Protein AF-A0A962BVT8-F1 (afdb_monomer_lite)

Secondary structure (DSSP, 8-state):
-----TT----TTGGG-SS-HHHHHHHHHHHHHHHTT-SS---S---TT----EEEEEEEEEEEEEETTEEEEEEEEEEEEEPPPP---S-TT----------EEEEEEEEEEETT--HHHHHHHHHHHHHHHHHHHHHHHHHHHHHT-

Sequence (149 aa):
ALDDEGMRLRAYHYQLWVDPPTRMLQRRLIATLRRANVAPLVVDNLPQAREPAQISGRIIALERVPSGGSWTIQVALGLRYQPPQSNRLDAPGDESDGVDGDGMVRVYRETRAVPDGSVETSARMIGDAVDAIFVQFMADLEAMQAVSQ

Structure (mmCIF, N/CA/C/O backbone):
data_AF-A0A962BVT8-F1
#
_entry.id   AF-A0A962BVT8-F1
#
loop_
_atom_site.group_PDB
_atom_site.id
_atom_site.type_symbol
_atom_site.label_atom_id
_atom_site.label_alt_id
_atom_site.label_comp_id
_atom_site.label_asym_id
_atom_site.label_entity_id
_atom_site.label_seq_id
_atom_site.pdbx_PDB_ins_code
_atom_site.Cartn_x
_atom_site.Cartn_y
_atom_site.Cartn_z
_atom_site.occupancy
_atom_site.B_iso_or_equiv
_atom_site.auth_seq_id
_atom_site.auth_comp_id
_atom_site.auth_asym_id
_atom_site.auth_atom_id
_atom_site.pdbx_PDB_model_num
ATOM 1 N N . ALA A 1 1 ? 26.054 10.544 -19.243 1.00 38.22 1 ALA A N 1
ATOM 2 C CA . ALA A 1 1 ? 26.125 10.835 -17.798 1.00 38.22 1 ALA A CA 1
ATOM 3 C C . ALA A 1 1 ? 24.697 10.935 -17.271 1.00 38.22 1 ALA A C 1
ATOM 5 O O . ALA A 1 1 ? 23.811 11.188 -18.078 1.00 38.22 1 ALA A O 1
ATOM 6 N N . LEU A 1 2 ? 24.499 10.596 -15.996 1.00 43.97 2 LEU A N 1
ATOM 7 C CA . LEU A 1 2 ? 23.218 10.465 -15.288 1.00 43.97 2 LEU A CA 1
ATOM 8 C C . LEU A 1 2 ? 22.361 11.739 -15.414 1.00 43.97 2 LEU A C 1
ATOM 10 O O . LEU A 1 2 ? 22.913 12.828 -15.507 1.00 43.97 2 LEU A O 1
ATOM 14 N N . ASP A 1 3 ? 21.037 11.591 -15.475 1.00 41.41 3 ASP A N 1
ATOM 15 C CA . ASP A 1 3 ? 20.107 12.725 -15.540 1.00 41.41 3 ASP A CA 1
ATOM 16 C C . ASP A 1 3 ? 20.000 13.358 -14.139 1.00 41.41 3 ASP A C 1
ATOM 18 O O . ASP A 1 3 ? 19.516 12.718 -13.204 1.00 41.41 3 ASP A O 1
ATOM 22 N N . ASP A 1 4 ? 20.516 14.581 -13.994 1.00 43.34 4 ASP A N 1
ATOM 23 C CA . ASP A 1 4 ? 20.682 15.308 -12.723 1.00 43.34 4 ASP A CA 1
ATOM 24 C C . ASP A 1 4 ? 19.379 15.952 -12.202 1.00 43.34 4 ASP A C 1
ATOM 26 O O . ASP A 1 4 ? 19.341 16.501 -11.101 1.00 43.34 4 ASP A O 1
ATOM 30 N N . GLU A 1 5 ? 18.270 15.865 -12.938 1.00 46.16 5 GLU A N 1
ATOM 31 C CA . GLU A 1 5 ? 16.985 16.438 -12.527 1.00 46.16 5 GLU A CA 1
ATOM 32 C C . GLU A 1 5 ? 15.985 15.352 -12.112 1.00 46.16 5 GLU A C 1
ATOM 34 O O . GLU A 1 5 ? 14.990 15.086 -12.788 1.00 46.16 5 GLU A O 1
ATOM 39 N N . GLY A 1 6 ? 16.165 14.804 -10.906 1.00 45.03 6 GLY A N 1
ATOM 40 C CA . GLY A 1 6 ? 15.144 14.043 -10.160 1.00 45.03 6 GLY A CA 1
ATOM 41 C C . GLY A 1 6 ? 13.876 14.847 -9.795 1.00 45.03 6 GLY A C 1
ATOM 42 O O . GLY A 1 6 ? 13.219 14.556 -8.801 1.00 45.03 6 GLY A O 1
ATOM 43 N N . MET A 1 7 ? 13.541 15.879 -10.574 1.00 42.47 7 MET A N 1
ATOM 44 C CA . MET A 1 7 ? 12.522 16.904 -10.320 1.00 42.47 7 MET A CA 1
ATOM 45 C C . MET A 1 7 ? 11.299 16.807 -11.247 1.00 42.47 7 MET A C 1
ATOM 47 O O . MET A 1 7 ? 10.391 17.630 -11.147 1.00 42.47 7 MET A O 1
ATOM 51 N N . ARG A 1 8 ? 11.220 15.824 -12.157 1.00 41.41 8 ARG A N 1
ATOM 52 C CA . ARG A 1 8 ? 10.040 15.652 -13.027 1.00 41.41 8 ARG A CA 1
ATOM 53 C C . ARG A 1 8 ? 9.330 14.333 -12.764 1.00 41.41 8 ARG A C 1
ATOM 55 O O . ARG A 1 8 ? 9.630 13.321 -13.391 1.00 41.41 8 ARG A O 1
ATOM 62 N N . LEU A 1 9 ? 8.296 14.388 -11.921 1.00 46.47 9 LEU A N 1
ATOM 63 C CA . LEU A 1 9 ? 7.249 13.368 -11.874 1.00 46.47 9 LEU A CA 1
ATOM 64 C C . LEU A 1 9 ? 6.478 13.424 -13.205 1.00 46.47 9 LEU A C 1
ATOM 66 O O . LEU A 1 9 ? 5.526 14.185 -13.376 1.00 46.47 9 LEU A O 1
ATOM 70 N N . ARG A 1 10 ? 6.936 12.677 -14.210 1.00 49.62 10 ARG A N 1
ATOM 71 C CA . ARG A 1 10 ? 6.256 12.579 -15.503 1.00 49.62 10 ARG A CA 1
ATOM 72 C C . ARG A 1 10 ? 4.929 11.845 -15.284 1.00 49.62 10 ARG A C 1
ATOM 74 O O . ARG A 1 10 ? 4.907 10.621 -15.243 1.00 49.62 10 ARG A O 1
ATOM 81 N N . ALA A 1 11 ? 3.819 12.588 -15.219 1.00 47.16 11 ALA A N 1
ATOM 82 C CA . ALA A 1 11 ? 2.436 12.099 -15.051 1.00 47.16 11 ALA A CA 1
ATOM 83 C C . ALA A 1 11 ? 1.941 11.099 -16.129 1.00 47.16 11 ALA A C 1
ATOM 85 O O . ALA A 1 11 ? 0.771 10.724 -16.152 1.00 47.16 11 ALA A O 1
ATOM 86 N N . TYR A 1 12 ? 2.831 10.641 -17.008 1.00 44.50 12 TYR A N 1
ATOM 87 C CA . TYR A 1 12 ? 2.586 9.814 -18.184 1.00 44.50 12 TYR A CA 1
ATOM 88 C C . TYR A 1 12 ? 1.989 8.422 -17.894 1.00 44.50 12 TYR A C 1
ATOM 90 O O . TYR A 1 12 ? 1.601 7.745 -18.836 1.00 44.50 12 TYR A O 1
ATOM 98 N N . HIS A 1 13 ? 1.885 7.975 -16.636 1.00 50.84 13 HIS A N 1
ATOM 99 C CA . HIS A 1 13 ? 1.616 6.559 -16.329 1.00 50.84 13 HIS A CA 1
ATOM 100 C C . HIS A 1 13 ? 0.307 6.293 -15.573 1.00 50.84 13 HIS A C 1
ATOM 102 O O . HIS A 1 13 ? -0.073 5.135 -15.411 1.00 50.84 13 HIS A O 1
ATOM 108 N N . TYR A 1 14 ? -0.429 7.327 -15.149 1.00 53.19 14 TYR A N 1
ATOM 109 C CA . TYR A 1 14 ? -1.716 7.123 -14.467 1.00 53.19 14 TYR A CA 1
ATOM 110 C C . TYR A 1 14 ? -2.881 6.826 -15.420 1.00 53.19 14 TYR A C 1
ATOM 112 O O . TYR A 1 14 ? -3.898 6.298 -14.984 1.00 53.19 14 TYR A O 1
ATOM 120 N N . GLN A 1 15 ? -2.723 7.106 -16.717 1.00 52.91 15 GLN A N 1
ATOM 121 C CA . GLN A 1 15 ? -3.761 6.900 -17.737 1.00 52.91 15 GLN A CA 1
ATOM 122 C C . GLN A 1 15 ? -3.956 5.433 -18.149 1.00 52.91 15 GLN A C 1
ATOM 124 O O . GLN A 1 15 ? -4.887 5.131 -18.886 1.00 52.91 15 GLN A O 1
ATOM 129 N N . LEU A 1 16 ? -3.087 4.524 -17.694 1.00 65.31 16 LEU A N 1
ATOM 130 C CA . LEU A 1 16 ? -3.133 3.105 -18.062 1.00 65.31 16 LEU A CA 1
ATOM 131 C C . LEU A 1 16 ? -3.717 2.209 -16.962 1.00 65.31 16 LEU A C 1
ATOM 133 O O . LEU A 1 16 ? -3.816 0.998 -17.149 1.00 65.31 16 LEU A O 1
ATOM 137 N N . TRP A 1 17 ? -4.100 2.778 -15.816 1.00 72.44 17 TRP A N 1
ATOM 138 C CA . TRP A 1 17 ? -4.750 2.018 -14.753 1.00 72.44 17 TRP A CA 1
ATOM 139 C C . TRP A 1 17 ? -6.256 1.952 -14.993 1.00 72.44 17 TRP A C 1
ATOM 141 O O . TRP A 1 17 ? -6.889 2.957 -15.302 1.00 72.44 17 TRP A O 1
ATOM 151 N N . VAL A 1 18 ? -6.828 0.761 -14.808 1.00 75.06 18 VAL A N 1
ATOM 152 C CA . VAL A 1 18 ? -8.273 0.513 -14.967 1.00 75.06 18 VAL A CA 1
ATOM 153 C C . VAL A 1 18 ? -9.101 1.319 -13.953 1.00 75.06 18 VAL A C 1
ATOM 155 O O . VAL A 1 18 ? -10.211 1.737 -14.258 1.00 75.06 18 VAL A O 1
ATOM 158 N N . ASP A 1 19 ? -8.528 1.581 -12.774 1.00 77.94 19 ASP A N 1
ATOM 159 C CA . ASP A 1 19 ? -9.067 2.431 -11.709 1.00 77.94 19 ASP A CA 1
ATOM 160 C C . ASP A 1 19 ? -7.985 3.426 -11.246 1.00 77.94 19 ASP A C 1
ATOM 162 O O . ASP A 1 19 ? -6.795 3.102 -11.317 1.00 77.94 19 ASP A O 1
ATOM 166 N N . PRO A 1 20 ? -8.345 4.597 -10.679 1.00 86.38 20 PRO A N 1
ATOM 167 C CA . PRO A 1 20 ? -7.376 5.464 -10.015 1.00 86.38 20 PRO A CA 1
ATOM 168 C C . PRO A 1 20 ? -6.557 4.669 -8.980 1.00 86.38 20 PRO A C 1
ATOM 170 O O . PRO A 1 20 ? -7.156 4.005 -8.124 1.00 86.38 20 PRO A O 1
ATOM 173 N N . PRO A 1 21 ? -5.211 4.739 -8.995 1.00 87.00 21 PRO A N 1
ATOM 174 C CA . PRO A 1 21 ? -4.372 3.878 -8.159 1.00 87.00 21 PRO A CA 1
ATOM 175 C C . PRO A 1 21 ? -4.683 3.961 -6.667 1.00 87.00 21 PRO A C 1
ATOM 177 O O . PRO A 1 21 ? -4.622 2.960 -5.962 1.00 87.00 21 PRO A O 1
ATOM 180 N N . THR A 1 22 ? -5.079 5.138 -6.184 1.00 90.06 22 THR A N 1
ATOM 181 C CA . THR A 1 22 ? -5.495 5.341 -4.792 1.00 90.06 22 THR A CA 1
ATOM 182 C C . THR A 1 22 ? -6.686 4.460 -4.417 1.00 90.06 22 THR A C 1
ATOM 184 O O . THR A 1 22 ? -6.640 3.783 -3.392 1.00 90.06 22 THR A O 1
ATOM 187 N N . ARG A 1 23 ? -7.719 4.389 -5.267 1.00 89.56 23 ARG A N 1
ATOM 188 C CA . ARG A 1 23 ? -8.886 3.520 -5.051 1.00 89.56 23 ARG A CA 1
ATOM 189 C C . ARG A 1 23 ? -8.522 2.047 -5.154 1.00 89.56 23 ARG A C 1
ATOM 191 O O . ARG A 1 23 ? -8.991 1.253 -4.342 1.00 89.56 23 ARG A O 1
ATOM 198 N N . MET A 1 24 ? -7.682 1.681 -6.121 1.00 91.25 24 MET A N 1
ATOM 199 C CA . MET A 1 24 ? -7.218 0.301 -6.275 1.00 91.25 24 MET A CA 1
ATOM 200 C C . MET A 1 24 ? -6.470 -0.172 -5.019 1.00 91.25 24 MET A C 1
ATOM 202 O O . MET A 1 24 ? -6.790 -1.227 -4.468 1.00 91.25 24 MET A O 1
ATOM 206 N 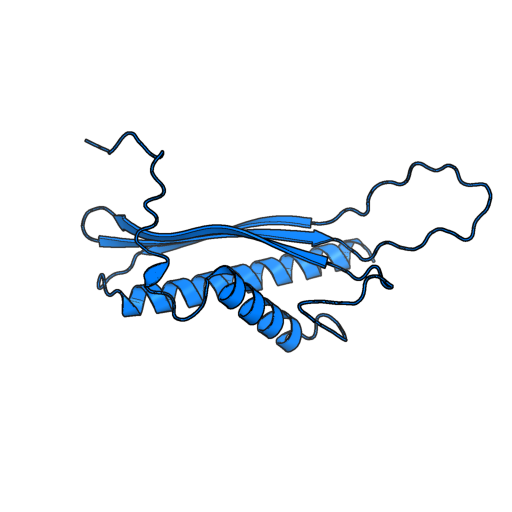N . LEU A 1 25 ? -5.523 0.632 -4.527 1.00 94.00 25 LEU A N 1
ATOM 207 C CA . LEU A 1 25 ? -4.760 0.336 -3.314 1.00 94.00 25 LEU A CA 1
ATOM 208 C C . LEU A 1 25 ? -5.658 0.287 -2.076 1.00 94.00 25 LEU A C 1
ATOM 210 O O . LEU A 1 25 ? -5.547 -0.652 -1.294 1.00 94.00 25 LEU A O 1
ATOM 214 N N . GLN A 1 26 ? -6.580 1.241 -1.920 1.00 94.38 26 GLN A N 1
ATOM 215 C CA . GLN A 1 26 ? -7.514 1.264 -0.793 1.00 94.38 26 GLN A CA 1
ATOM 216 C C . GLN A 1 26 ? -8.397 0.010 -0.761 1.00 94.38 26 GLN A C 1
ATOM 218 O O . GLN A 1 26 ? -8.504 -0.645 0.275 1.00 94.38 26 GLN A O 1
ATOM 223 N N . ARG A 1 27 ? -8.996 -0.375 -1.897 1.00 93.56 27 ARG A N 1
ATOM 224 C CA . ARG A 1 27 ? -9.825 -1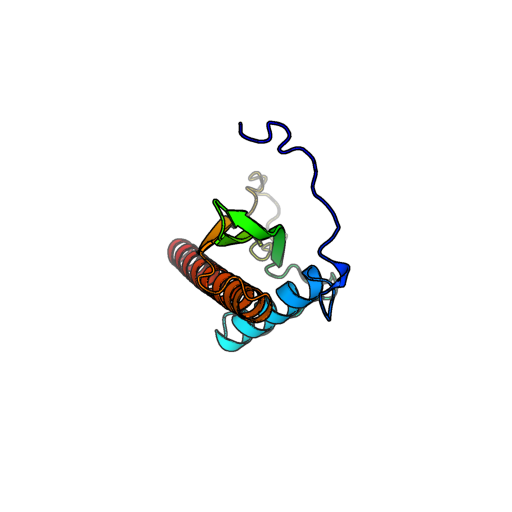.590 -1.996 1.00 93.56 27 ARG A CA 1
ATOM 225 C C . ARG A 1 27 ? -9.020 -2.844 -1.675 1.00 93.56 27 ARG A C 1
ATOM 227 O O . ARG A 1 27 ? -9.510 -3.711 -0.952 1.00 93.56 27 ARG A O 1
ATOM 234 N N . ARG A 1 28 ? -7.789 -2.932 -2.189 1.00 94.31 28 ARG A N 1
ATOM 235 C CA . ARG A 1 28 ? -6.891 -4.061 -1.926 1.00 94.31 28 ARG A CA 1
ATOM 236 C C . ARG A 1 28 ? -6.504 -4.135 -0.449 1.00 94.31 28 ARG A C 1
ATOM 238 O O . ARG A 1 28 ? -6.590 -5.215 0.125 1.00 94.31 28 ARG A O 1
ATOM 245 N N . LEU A 1 29 ? -6.181 -3.005 0.183 1.00 95.00 29 LEU A N 1
ATOM 246 C CA . LEU A 1 29 ? -5.886 -2.934 1.615 1.00 95.00 29 LEU A CA 1
ATOM 247 C C . LEU A 1 29 ? -7.085 -3.386 2.456 1.00 95.00 29 LEU A C 1
ATOM 249 O O . LEU A 1 29 ? -6.934 -4.255 3.306 1.00 95.00 29 LEU A O 1
ATOM 253 N N . ILE A 1 30 ? -8.288 -2.877 2.174 1.00 94.19 30 ILE A N 1
ATOM 254 C CA . ILE A 1 30 ? -9.521 -3.298 2.861 1.00 94.19 30 ILE A CA 1
ATOM 255 C C . ILE A 1 30 ? -9.739 -4.808 2.716 1.00 94.19 30 ILE A C 1
ATOM 257 O O . ILE A 1 30 ? -10.044 -5.483 3.697 1.00 94.19 30 ILE A O 1
ATOM 261 N N . ALA A 1 31 ? -9.569 -5.356 1.510 1.00 94.12 31 ALA A N 1
ATOM 262 C CA . ALA A 1 31 ? -9.703 -6.791 1.276 1.00 94.12 31 ALA A CA 1
ATOM 263 C C . ALA A 1 31 ? -8.656 -7.605 2.052 1.00 94.12 31 ALA A C 1
ATOM 265 O O . ALA A 1 31 ? -8.966 -8.681 2.557 1.00 94.12 31 ALA A O 1
ATOM 266 N N . THR A 1 32 ? -7.425 -7.109 2.164 1.00 93.75 32 THR A N 1
ATOM 267 C CA . THR A 1 32 ? -6.365 -7.740 2.959 1.00 93.75 32 THR A CA 1
ATOM 268 C C . THR A 1 32 ? -6.681 -7.705 4.455 1.00 93.75 32 THR A C 1
ATOM 270 O O . THR A 1 32 ? -6.693 -8.762 5.077 1.00 93.75 32 THR A O 1
ATOM 273 N N . LEU A 1 33 ? -7.059 -6.548 5.007 1.00 93.12 33 LEU A N 1
ATOM 274 C CA . LEU A 1 33 ? -7.430 -6.403 6.422 1.00 93.12 33 LEU A CA 1
ATOM 275 C C . LEU A 1 33 ? -8.636 -7.280 6.795 1.00 93.12 33 LEU A C 1
ATOM 277 O O . LEU A 1 33 ? -8.630 -7.941 7.829 1.00 93.12 33 LEU A O 1
ATOM 281 N N . ARG A 1 34 ? -9.658 -7.344 5.929 1.00 94.19 34 ARG A N 1
ATOM 282 C CA . ARG A 1 34 ? -10.823 -8.224 6.132 1.00 94.19 34 ARG A CA 1
ATOM 283 C C . ARG A 1 34 ? -10.439 -9.701 6.114 1.00 94.19 34 ARG A C 1
ATOM 285 O O . ARG A 1 34 ? -10.903 -10.446 6.966 1.00 94.19 34 ARG A O 1
ATOM 292 N N . ARG A 1 35 ? -9.596 -10.126 5.165 1.00 93.69 35 ARG A N 1
ATOM 293 C CA . ARG A 1 35 ? -9.115 -11.519 5.087 1.00 93.69 35 ARG A CA 1
ATOM 294 C C . ARG A 1 35 ? -8.294 -11.916 6.311 1.00 93.69 35 ARG A C 1
ATOM 296 O O . ARG A 1 35 ? -8.403 -13.051 6.751 1.00 93.69 35 ARG A O 1
ATOM 303 N N . ALA A 1 36 ? -7.514 -10.985 6.853 1.00 90.25 36 ALA A N 1
ATOM 304 C CA . ALA A 1 36 ? -6.752 -11.180 8.081 1.00 90.25 36 ALA A CA 1
ATOM 305 C C . ALA A 1 36 ? -7.610 -11.078 9.359 1.00 90.25 36 ALA A C 1
ATOM 307 O O . ALA A 1 36 ? -7.115 -11.352 10.444 1.00 90.25 36 ALA A O 1
ATOM 308 N N . ASN A 1 37 ? -8.893 -10.707 9.247 1.00 90.25 37 ASN A N 1
ATOM 309 C CA . ASN A 1 37 ? -9.829 -10.565 10.366 1.00 90.25 37 ASN A CA 1
ATOM 310 C C . ASN A 1 37 ? -9.309 -9.667 11.511 1.00 90.25 37 ASN A C 1
ATOM 312 O O . ASN A 1 37 ? -9.581 -9.917 12.682 1.00 90.25 37 ASN A O 1
ATOM 316 N N . VAL A 1 38 ? -8.572 -8.603 11.169 1.00 86.81 38 VAL A N 1
ATOM 317 C CA . VAL A 1 38 ? -7.932 -7.706 12.155 1.00 86.81 38 VAL A CA 1
ATOM 318 C C . VAL A 1 38 ? -8.926 -6.852 12.951 1.00 86.81 38 VAL A C 1
ATOM 320 O O . VAL A 1 38 ? -8.570 -6.264 13.966 1.00 86.81 38 VAL A O 1
ATOM 323 N N . ALA A 1 39 ? -10.169 -6.736 12.474 1.00 86.94 39 ALA A N 1
ATOM 324 C CA . ALA A 1 39 ? -11.238 -5.999 13.134 1.00 86.94 39 ALA A CA 1
ATOM 325 C C . ALA A 1 39 ? -12.616 -6.569 12.747 1.00 86.94 39 ALA A C 1
ATOM 327 O O . ALA A 1 39 ? -12.778 -7.038 11.616 1.00 86.94 39 ALA A O 1
ATOM 328 N N . PRO A 1 40 ? -13.643 -6.444 13.613 1.00 86.56 40 PRO A N 1
ATOM 329 C CA . PRO A 1 40 ? -15.006 -6.899 13.309 1.00 86.56 40 PRO A CA 1
ATOM 330 C C . PRO A 1 40 ? -15.641 -6.196 12.102 1.00 86.56 40 PRO A C 1
ATOM 332 O O . PRO A 1 40 ? -16.526 -6.741 11.447 1.00 86.56 40 PRO A O 1
ATOM 335 N N . LEU A 1 41 ? -15.214 -4.961 11.823 1.00 88.88 41 LEU A N 1
ATOM 336 C CA . LEU A 1 41 ? -15.699 -4.162 10.708 1.00 88.88 41 LEU A CA 1
ATOM 337 C C . LEU A 1 41 ? -14.551 -3.342 10.118 1.00 88.88 41 LEU A C 1
ATOM 339 O O . LEU A 1 41 ? -13.915 -2.558 10.815 1.00 88.88 41 LEU A O 1
ATOM 343 N N . VAL A 1 42 ? -14.339 -3.486 8.812 1.00 91.25 42 VAL A N 1
ATOM 344 C CA . VAL A 1 42 ? -13.400 -2.670 8.032 1.00 91.25 42 VAL A CA 1
ATOM 345 C C . VAL A 1 42 ? -14.187 -2.013 6.910 1.00 91.25 42 VAL A C 1
ATOM 347 O O . VAL A 1 42 ? -14.758 -2.715 6.070 1.00 91.25 42 VAL A O 1
ATOM 350 N N . VAL A 1 43 ? -14.225 -0.685 6.883 1.00 89.88 43 VAL A N 1
ATOM 351 C CA . VAL A 1 43 ? -14.948 0.118 5.884 1.00 89.88 43 VAL A CA 1
ATOM 352 C C . VAL A 1 43 ? -14.078 1.277 5.408 1.00 89.88 43 VAL A C 1
ATOM 354 O O . VAL A 1 43 ? -13.144 1.684 6.091 1.00 89.88 43 VAL A O 1
ATOM 357 N N . ASP A 1 44 ? -14.371 1.781 4.216 1.00 87.06 44 ASP A N 1
ATOM 358 C CA . ASP A 1 44 ? -13.716 2.944 3.612 1.00 87.06 44 ASP A CA 1
ATOM 359 C C . ASP A 1 44 ? -14.259 4.279 4.134 1.00 87.06 44 ASP A C 1
ATOM 361 O O . ASP A 1 44 ? -13.549 5.282 4.099 1.00 87.06 44 ASP A O 1
ATOM 365 N N . ASN A 1 45 ? -15.500 4.290 4.622 1.00 80.94 45 ASN A N 1
ATOM 366 C CA . ASN A 1 45 ? -16.142 5.452 5.214 1.00 80.94 45 ASN A CA 1
ATOM 367 C C . ASN A 1 45 ? -17.026 5.036 6.398 1.00 80.94 45 ASN A C 1
ATOM 369 O O . ASN A 1 45 ? -17.744 4.036 6.330 1.00 80.94 45 ASN A O 1
ATOM 373 N N . LEU A 1 46 ? -16.991 5.817 7.477 1.00 73.56 46 LEU A N 1
ATOM 374 C CA . LEU A 1 46 ? -17.781 5.598 8.687 1.00 73.56 46 LEU A CA 1
ATOM 375 C C . LEU A 1 46 ? -18.401 6.938 9.119 1.00 73.56 46 LEU A C 1
ATOM 377 O O . LEU A 1 46 ? -17.726 7.965 9.036 1.00 73.56 46 LEU A O 1
ATOM 381 N N . PRO A 1 47 ? -19.670 6.970 9.566 1.00 63.88 47 PRO A N 1
ATOM 382 C CA . PRO A 1 47 ? -20.271 8.191 10.096 1.00 63.88 47 PRO A CA 1
ATOM 383 C C . PRO A 1 47 ? -19.461 8.756 11.272 1.00 63.88 47 PRO A C 1
ATOM 385 O O . PRO A 1 47 ? -19.039 7.995 12.141 1.00 63.88 47 PRO A O 1
ATOM 388 N N . GLN A 1 48 ? -19.321 10.086 11.338 1.00 61.03 48 GLN A N 1
ATOM 389 C CA . GLN A 1 48 ? -18.483 10.813 12.313 1.00 61.03 48 GLN A CA 1
ATOM 390 C C . GLN A 1 48 ? -18.855 10.606 13.796 1.00 61.03 48 GLN A C 1
ATOM 392 O O . GLN A 1 48 ? -18.144 11.067 14.676 1.00 61.03 48 GLN A O 1
ATOM 397 N N . ALA A 1 49 ? -19.955 9.911 14.100 1.00 58.72 49 ALA A N 1
ATOM 398 C CA . ALA A 1 49 ? -20.398 9.651 15.472 1.00 58.72 49 ALA A CA 1
ATOM 399 C C . ALA A 1 49 ? -19.535 8.617 16.229 1.00 58.72 49 ALA A C 1
ATOM 401 O O . ALA A 1 49 ? -19.834 8.291 17.374 1.00 58.72 49 ALA A O 1
ATOM 402 N N . ARG A 1 50 ? -18.504 8.052 15.592 1.00 65.00 50 ARG A N 1
ATOM 403 C CA . ARG A 1 50 ? -17.527 7.151 16.213 1.00 65.00 50 ARG A CA 1
ATOM 404 C C . ARG A 1 50 ? -16.124 7.637 15.870 1.00 65.00 50 ARG A C 1
ATOM 406 O O . ARG A 1 50 ? -15.901 8.074 14.745 1.00 65.00 50 ARG A O 1
ATOM 413 N N . GLU A 1 51 ? -15.188 7.462 16.798 1.00 77.38 51 GLU A N 1
ATOM 414 C CA . GLU A 1 51 ? -13.750 7.667 16.580 1.00 77.38 51 GLU A CA 1
ATOM 415 C C . GLU A 1 51 ? -13.047 6.302 16.442 1.00 77.38 51 GLU A C 1
ATOM 417 O O . GLU A 1 51 ? -12.387 5.840 17.374 1.00 77.38 51 GLU A O 1
ATOM 422 N N . PRO A 1 52 ? -13.252 5.572 15.325 1.00 85.38 52 PRO A N 1
ATOM 423 C CA . PRO A 1 52 ? -12.633 4.269 15.129 1.00 85.38 52 PRO A CA 1
ATOM 424 C C . PRO A 1 52 ? -11.124 4.404 14.912 1.00 85.38 52 PRO A C 1
ATOM 426 O O . PRO A 1 52 ? -10.617 5.473 14.568 1.00 85.38 52 PRO A O 1
ATOM 429 N N . ALA A 1 53 ? -10.422 3.274 15.002 1.00 87.88 53 ALA A N 1
ATOM 430 C CA . ALA A 1 53 ? -9.076 3.182 14.459 1.00 87.88 53 ALA A CA 1
ATOM 431 C C . ALA A 1 53 ? -9.081 3.586 12.976 1.00 87.88 53 ALA A C 1
ATOM 433 O O . ALA A 1 53 ? -9.936 3.137 12.205 1.00 87.88 53 ALA A O 1
ATOM 434 N N . GLN A 1 54 ? -8.116 4.405 12.568 1.00 90.38 54 GLN A N 1
ATOM 435 C CA . GLN A 1 54 ? -8.003 4.887 11.198 1.00 90.38 54 GLN A CA 1
ATOM 436 C C . GLN A 1 54 ? -6.691 4.429 10.574 1.00 90.38 54 GLN A C 1
ATOM 438 O O . GLN A 1 54 ? -5.617 4.605 11.142 1.00 90.38 54 GLN A O 1
ATOM 443 N N . ILE A 1 55 ? -6.777 3.896 9.355 1.00 93.06 55 ILE A N 1
ATOM 444 C CA . ILE A 1 55 ? -5.610 3.661 8.509 1.00 93.06 55 ILE A CA 1
ATOM 445 C C . ILE A 1 55 ? -5.665 4.640 7.343 1.00 93.06 55 ILE A C 1
ATOM 447 O O . ILE A 1 55 ? -6.656 4.705 6.616 1.00 93.06 55 ILE A O 1
ATOM 451 N N . SER A 1 56 ? -4.593 5.401 7.163 1.00 92.75 56 SER A N 1
ATOM 452 C CA . SER A 1 56 ? -4.418 6.318 6.039 1.00 92.75 56 SER A CA 1
ATOM 453 C C . SER A 1 56 ? -3.117 6.013 5.307 1.00 92.75 56 SER A C 1
ATOM 455 O O . SER A 1 56 ? -2.213 5.368 5.842 1.00 92.75 56 SER A O 1
ATOM 457 N N . GLY A 1 57 ? -3.022 6.446 4.051 1.00 92.44 57 GLY A N 1
ATOM 458 C CA . GLY A 1 57 ? -1.857 6.151 3.234 1.00 92.44 57 GLY A CA 1
ATOM 459 C C . GLY A 1 57 ? -1.569 7.207 2.182 1.00 92.44 57 GLY A C 1
ATOM 460 O O . GLY A 1 57 ? -2.464 7.913 1.719 1.00 92.44 57 GLY A O 1
ATOM 461 N N . ARG A 1 58 ? -0.300 7.280 1.785 1.00 94.19 58 ARG A N 1
ATOM 462 C CA . ARG A 1 58 ? 0.188 8.076 0.659 1.00 94.19 58 ARG A CA 1
ATOM 463 C C . ARG A 1 58 ? 1.040 7.217 -0.267 1.00 94.19 58 ARG A C 1
ATOM 465 O O . ARG A 1 58 ? 1.860 6.418 0.189 1.00 94.19 58 ARG A O 1
ATOM 472 N N . ILE A 1 59 ? 0.873 7.422 -1.567 1.00 94.25 59 ILE A N 1
ATOM 473 C CA . ILE A 1 59 ? 1.730 6.812 -2.585 1.00 94.25 59 ILE A CA 1
ATOM 474 C C . ILE A 1 59 ? 2.995 7.666 -2.685 1.00 94.25 59 ILE A C 1
ATOM 476 O O . ILE A 1 59 ? 2.905 8.855 -2.977 1.00 94.25 59 ILE A O 1
ATOM 480 N N . ILE A 1 60 ? 4.156 7.073 -2.409 1.00 95.06 60 ILE A N 1
ATOM 481 C CA . ILE A 1 60 ? 5.467 7.720 -2.582 1.00 95.06 60 ILE A CA 1
ATOM 482 C C . ILE A 1 60 ? 6.045 7.336 -3.945 1.00 95.06 60 ILE A C 1
ATOM 484 O O . ILE A 1 60 ? 6.531 8.202 -4.662 1.00 95.06 60 ILE A O 1
ATOM 488 N N . ALA A 1 61 ? 5.957 6.054 -4.306 1.00 93.56 61 ALA A N 1
ATOM 489 C CA . ALA A 1 61 ? 6.295 5.540 -5.627 1.00 93.56 61 ALA A CA 1
ATOM 490 C C . ALA A 1 61 ? 5.334 4.404 -5.993 1.00 93.56 61 ALA A C 1
ATOM 492 O O . ALA A 1 61 ? 4.981 3.580 -5.146 1.00 93.56 61 ALA A O 1
ATOM 493 N N . LEU A 1 62 ? 4.895 4.373 -7.246 1.00 92.56 62 LEU A N 1
ATOM 494 C CA . LEU A 1 62 ? 4.103 3.283 -7.814 1.00 92.56 62 LEU A CA 1
ATOM 495 C C . LEU A 1 62 ? 4.347 3.261 -9.319 1.00 92.56 62 LEU A C 1
ATOM 497 O O . LEU A 1 62 ? 3.498 3.655 -10.118 1.00 92.56 62 LEU A O 1
ATOM 501 N N . GLU A 1 63 ? 5.563 2.890 -9.696 1.00 89.50 63 GLU A N 1
ATOM 502 C CA . GLU A 1 63 ? 6.038 3.106 -11.054 1.00 89.50 63 GLU A CA 1
ATOM 503 C C . GLU A 1 63 ? 6.995 2.024 -11.537 1.00 89.50 63 GLU A C 1
ATOM 505 O O . GLU A 1 63 ? 7.527 1.209 -10.781 1.00 89.50 63 GLU A O 1
ATOM 510 N N . ARG A 1 64 ? 7.192 2.037 -12.851 1.00 89.62 64 ARG A N 1
ATOM 511 C CA . ARG A 1 64 ? 8.161 1.230 -13.575 1.00 89.62 64 ARG A CA 1
ATOM 512 C C . ARG A 1 64 ? 9.133 2.193 -14.240 1.00 89.62 64 ARG A C 1
ATOM 514 O O . ARG A 1 64 ? 8.717 3.007 -15.061 1.00 89.62 64 ARG A O 1
ATOM 521 N N . VAL A 1 65 ? 10.413 2.075 -13.916 1.00 89.62 65 VAL A N 1
ATOM 522 C CA . VAL A 1 65 ? 11.474 2.972 -14.384 1.00 89.62 65 VAL A CA 1
ATOM 523 C C . VAL A 1 65 ? 12.527 2.202 -15.184 1.00 89.62 65 VAL A C 1
ATOM 525 O O . VAL A 1 65 ? 12.799 1.037 -14.877 1.00 89.62 65 VAL A O 1
ATOM 528 N N . PRO A 1 66 ? 13.119 2.803 -16.228 1.00 87.94 66 PRO A N 1
ATOM 529 C CA . PRO A 1 66 ? 14.227 2.185 -16.946 1.00 87.94 66 PRO A CA 1
ATOM 530 C C . PRO A 1 66 ? 15.475 2.115 -16.051 1.00 87.94 66 PRO A C 1
ATOM 532 O O . PRO A 1 66 ? 15.765 3.042 -15.298 1.00 87.94 66 PRO A O 1
ATOM 535 N N . SER A 1 67 ? 16.236 1.023 -16.143 1.00 85.31 67 SER A N 1
ATOM 536 C CA . SER A 1 67 ? 17.459 0.803 -15.364 1.00 85.31 67 SER A CA 1
ATOM 537 C C . SER A 1 67 ? 18.501 0.042 -16.186 1.00 85.31 67 SER A C 1
ATOM 539 O O . SER A 1 67 ? 18.396 -1.167 -16.386 1.00 85.31 67 SER A O 1
ATOM 541 N N . GLY A 1 68 ? 19.499 0.760 -16.715 1.00 75.25 68 GLY A N 1
ATOM 542 C CA . GLY A 1 68 ? 20.670 0.158 -17.370 1.00 75.25 68 GLY A CA 1
ATOM 543 C C . GLY A 1 68 ? 20.357 -0.790 -18.538 1.00 75.25 68 GLY A C 1
ATOM 544 O O . GLY A 1 68 ? 21.041 -1.793 -18.699 1.00 75.25 68 GLY A O 1
ATOM 545 N N . GLY A 1 69 ? 19.308 -0.514 -19.320 1.00 79.69 69 GLY A N 1
ATOM 546 C CA . GLY A 1 69 ? 18.855 -1.380 -20.424 1.00 79.69 69 GLY A CA 1
ATOM 547 C C . GLY A 1 69 ? 17.803 -2.425 -20.033 1.00 79.69 69 GLY A C 1
ATOM 548 O O . GLY A 1 69 ? 17.261 -3.100 -20.901 1.00 79.69 69 GLY A O 1
ATOM 549 N N . SER A 1 70 ? 17.465 -2.509 -18.748 1.00 85.44 70 SER A N 1
ATOM 550 C CA . SER A 1 70 ? 16.336 -3.277 -18.221 1.00 85.44 70 SER A CA 1
ATOM 551 C C . SER A 1 70 ? 15.287 -2.347 -17.604 1.00 85.44 70 SER A C 1
ATOM 553 O O . SER A 1 70 ? 15.359 -1.122 -17.742 1.00 85.44 70 SER A O 1
ATOM 555 N N . TRP A 1 71 ? 14.292 -2.922 -16.936 1.00 89.44 71 TRP A N 1
ATOM 556 C CA . TRP A 1 71 ? 13.248 -2.181 -16.238 1.00 89.44 71 TRP A CA 1
ATOM 557 C C . TRP A 1 71 ? 13.206 -2.589 -14.774 1.00 89.44 71 TRP A C 1
ATOM 559 O O . TRP A 1 71 ? 13.453 -3.742 -14.441 1.00 89.44 71 TRP A O 1
ATOM 569 N N . THR A 1 72 ? 12.843 -1.651 -13.911 1.00 92.62 72 THR A N 1
ATOM 570 C CA . THR A 1 72 ? 12.708 -1.866 -12.471 1.00 92.62 72 THR A CA 1
ATOM 571 C C . THR A 1 72 ? 11.357 -1.336 -12.025 1.00 92.62 72 THR A C 1
ATOM 573 O O . THR A 1 72 ? 10.978 -0.227 -12.398 1.00 92.62 72 THR A O 1
ATOM 576 N N . ILE A 1 73 ? 10.627 -2.103 -11.220 1.00 93.88 73 ILE A N 1
ATOM 577 C CA . ILE A 1 73 ? 9.453 -1.592 -10.506 1.00 93.88 73 ILE A CA 1
ATOM 578 C C . ILE A 1 73 ? 9.891 -0.999 -9.172 1.00 93.88 73 ILE A C 1
ATOM 580 O O . ILE A 1 73 ? 10.745 -1.566 -8.487 1.00 93.88 73 ILE A O 1
ATOM 584 N N . GLN A 1 74 ? 9.301 0.138 -8.819 1.00 95.19 74 GLN A N 1
ATOM 585 C CA . GLN A 1 74 ? 9.486 0.809 -7.541 1.00 95.19 74 GLN A CA 1
ATOM 586 C C . GLN A 1 74 ? 8.117 1.056 -6.916 1.00 95.19 74 GLN A C 1
ATOM 588 O O . GLN A 1 74 ? 7.293 1.804 -7.450 1.00 95.19 74 GLN A O 1
ATOM 593 N N . VAL A 1 75 ? 7.879 0.417 -5.774 1.00 96.56 75 VAL A N 1
ATOM 594 C CA . VAL A 1 75 ? 6.670 0.603 -4.975 1.00 96.56 75 VAL A CA 1
ATOM 595 C C . VAL A 1 75 ? 7.085 1.107 -3.605 1.00 96.56 75 VAL A C 1
ATOM 597 O O . VAL A 1 75 ? 7.846 0.456 -2.896 1.00 96.56 75 VAL A O 1
ATOM 600 N N . ALA A 1 76 ? 6.593 2.281 -3.229 1.00 97.31 76 ALA A N 1
ATOM 601 C CA . ALA A 1 76 ? 6.811 2.853 -1.915 1.00 97.31 76 ALA A CA 1
ATOM 602 C C . ALA A 1 76 ? 5.515 3.467 -1.393 1.00 97.31 76 ALA A C 1
ATOM 604 O O . ALA A 1 76 ? 4.946 4.364 -2.022 1.00 97.31 76 ALA A O 1
ATOM 605 N N . LEU A 1 77 ? 5.066 3.005 -0.229 1.00 97.50 77 LEU A N 1
ATOM 606 C CA . LEU A 1 77 ? 3.834 3.460 0.411 1.00 97.50 77 LEU A CA 1
ATOM 607 C C . LEU A 1 77 ? 4.158 3.992 1.805 1.00 97.50 77 LEU A C 1
ATOM 609 O O . LEU A 1 77 ? 4.816 3.322 2.598 1.00 97.50 77 LEU A O 1
ATOM 613 N N . GLY A 1 78 ? 3.695 5.205 2.101 1.00 96.69 78 GLY A N 1
ATOM 614 C CA . GLY A 1 78 ? 3.644 5.702 3.471 1.00 96.69 78 GLY A CA 1
ATOM 615 C C . GLY A 1 78 ? 2.304 5.320 4.074 1.00 96.69 78 GLY A C 1
ATOM 616 O O . GLY A 1 78 ? 1.285 5.749 3.540 1.00 96.69 78 GLY A O 1
ATOM 617 N N . LEU A 1 79 ? 2.297 4.534 5.145 1.00 96.19 79 LEU A N 1
ATOM 618 C CA . LEU A 1 79 ? 1.084 4.099 5.834 1.00 96.19 79 LEU A CA 1
ATOM 619 C C . LEU A 1 79 ? 1.085 4.632 7.263 1.00 96.19 79 LEU A C 1
ATOM 621 O O . LEU A 1 79 ? 2.121 4.655 7.932 1.00 96.19 79 LEU A O 1
ATOM 625 N N . ARG A 1 80 ? -0.089 5.068 7.711 1.00 93.44 80 ARG A N 1
ATOM 626 C CA . ARG A 1 80 ? -0.333 5.524 9.073 1.00 93.44 80 ARG A CA 1
ATOM 627 C C . ARG A 1 80 ? -1.488 4.748 9.674 1.00 93.44 80 ARG A C 1
ATOM 629 O O . ARG A 1 80 ? -2.534 4.634 9.042 1.00 93.44 80 ARG A O 1
ATOM 636 N N . TYR A 1 81 ? -1.303 4.293 10.901 1.00 92.38 81 TYR A N 1
ATOM 637 C CA . TYR A 1 81 ? -2.361 3.812 11.772 1.00 92.38 81 TYR A CA 1
ATOM 638 C C . TYR A 1 81 ? -2.553 4.797 12.918 1.00 92.38 81 TYR A C 1
ATOM 640 O O . TYR A 1 81 ? -1.589 5.237 13.541 1.00 92.38 81 TYR A O 1
ATOM 648 N N . GLN A 1 82 ? -3.802 5.130 13.189 1.00 89.38 82 GLN A N 1
ATOM 649 C CA . GLN A 1 82 ? -4.216 5.912 14.336 1.00 89.38 82 GLN A CA 1
ATOM 650 C C . GLN A 1 82 ? -5.158 5.039 15.171 1.00 89.38 82 GLN A C 1
ATOM 652 O O . GLN A 1 82 ? -6.145 4.544 14.619 1.00 89.38 82 GLN A O 1
ATOM 657 N N . PRO A 1 83 ? -4.860 4.805 16.462 1.00 86.44 83 PRO A N 1
ATOM 658 C CA . PRO A 1 83 ? -5.757 4.062 17.336 1.00 86.44 83 PRO A CA 1
ATOM 659 C C . PRO A 1 83 ? -7.086 4.812 17.513 1.00 86.44 83 PRO A C 1
ATOM 661 O O . PRO A 1 83 ? -7.149 6.019 17.257 1.00 86.44 83 PRO A O 1
ATOM 664 N N . PRO A 1 84 ? -8.157 4.118 17.938 1.00 84.19 84 PRO A N 1
ATOM 665 C CA . PRO A 1 84 ? -9.383 4.804 18.314 1.00 84.19 84 PRO A CA 1
ATOM 666 C C . PRO A 1 84 ? -9.068 5.760 19.466 1.00 84.19 84 PRO A C 1
ATOM 668 O O . PRO A 1 84 ? -8.356 5.394 20.404 1.00 84.19 84 PRO A O 1
ATOM 671 N N . GLN A 1 85 ? -9.580 6.984 19.393 1.00 73.12 85 GLN A N 1
ATOM 672 C CA . GLN A 1 85 ? -9.479 7.898 20.521 1.00 73.12 85 GLN A CA 1
ATOM 673 C C . GLN A 1 85 ? -10.374 7.361 21.641 1.00 73.12 85 GLN A C 1
ATOM 675 O O . GLN A 1 85 ? -11.554 7.066 21.443 1.00 73.12 85 GLN A O 1
ATOM 680 N N . SER A 1 86 ? -9.789 7.158 22.822 1.00 58.72 86 SER A N 1
ATOM 681 C CA . SER A 1 86 ? -10.580 6.855 24.007 1.00 58.72 86 SER A CA 1
ATOM 682 C C . SER A 1 86 ? -11.254 8.151 24.431 1.00 58.72 86 SER A C 1
ATOM 684 O O . SER A 1 86 ? -10.567 9.127 24.732 1.00 58.72 86 SER A O 1
ATOM 686 N N . ASN A 1 87 ? -12.585 8.176 24.440 1.00 48.47 87 ASN A N 1
ATOM 687 C CA . ASN A 1 87 ? -13.362 9.292 24.963 1.00 48.47 87 ASN A CA 1
ATOM 688 C C . ASN A 1 87 ? -13.127 9.392 26.482 1.00 48.47 87 ASN A C 1
ATOM 690 O O . ASN A 1 87 ? -13.930 8.910 27.278 1.00 48.47 87 ASN A O 1
ATOM 694 N N . ARG A 1 88 ? -12.000 9.975 26.906 1.00 46.94 88 ARG A N 1
ATOM 695 C CA . ARG A 1 88 ? -11.706 10.281 28.311 1.00 46.94 88 ARG A CA 1
ATOM 696 C C . ARG A 1 88 ? -12.478 11.539 28.712 1.00 46.94 88 ARG A C 1
ATOM 698 O O . ARG A 1 88 ? -11.885 12.571 28.998 1.00 46.94 88 ARG A O 1
ATOM 705 N N . LEU A 1 89 ? -13.805 11.461 28.673 1.00 47.47 89 LEU A N 1
ATOM 706 C CA . LEU A 1 89 ? -14.699 12.567 29.028 1.00 47.47 89 LEU A CA 1
ATOM 707 C C . LEU A 1 89 ? -15.416 12.370 30.376 1.00 47.47 89 LEU A C 1
ATOM 709 O O . LEU A 1 89 ? -16.158 13.254 30.783 1.00 47.47 89 LEU A O 1
ATOM 713 N N . ASP A 1 90 ? -15.121 11.301 31.128 1.00 45.91 90 ASP A N 1
ATOM 714 C CA . ASP A 1 90 ? -15.818 10.984 32.390 1.00 45.91 90 ASP A CA 1
ATOM 715 C C . ASP A 1 90 ? -14.916 10.983 33.644 1.00 45.91 90 ASP A C 1
ATOM 717 O O . ASP A 1 90 ? -15.055 10.138 34.528 1.00 45.91 90 ASP A O 1
ATOM 721 N N . ALA A 1 91 ? -13.998 11.945 33.770 1.00 41.91 91 ALA A N 1
ATOM 722 C CA . ALA A 1 91 ? -13.398 12.274 35.067 1.00 41.91 91 ALA A CA 1
ATOM 723 C C . ALA A 1 91 ? -13.217 13.797 35.203 1.00 41.91 91 ALA A C 1
ATOM 725 O O . ALA A 1 91 ? -12.286 14.357 34.620 1.00 41.91 91 ALA A O 1
ATOM 726 N N . PRO A 1 92 ? -14.089 14.502 35.949 1.00 41.56 92 PRO A N 1
ATOM 727 C CA . PRO A 1 92 ? -13.859 15.903 36.262 1.00 41.56 92 PRO A CA 1
ATOM 728 C C . PRO A 1 92 ? -12.671 15.992 37.230 1.00 41.56 92 PRO A C 1
ATOM 730 O O . PRO A 1 92 ? -12.790 15.601 38.389 1.00 41.56 92 PRO A O 1
ATOM 733 N N . GLY A 1 93 ? -11.528 16.490 36.751 1.00 45.09 93 GLY A N 1
ATOM 734 C CA . GLY A 1 93 ? -10.397 16.861 37.609 1.00 45.09 93 GLY A CA 1
ATOM 735 C C . GLY A 1 93 ? -9.007 16.387 37.189 1.00 45.09 93 GLY A C 1
ATOM 736 O O . GLY A 1 93 ? -8.076 16.625 37.949 1.00 45.09 93 GLY A O 1
ATOM 737 N N . ASP A 1 94 ? -8.831 15.750 36.030 1.00 43.41 94 ASP A N 1
ATOM 738 C CA . ASP A 1 94 ? -7.496 15.339 35.580 1.00 43.41 94 ASP A CA 1
ATOM 739 C C . ASP A 1 94 ? -7.048 16.117 34.332 1.00 43.41 94 ASP A C 1
ATOM 741 O O . ASP A 1 94 ? -7.175 15.648 33.200 1.00 43.41 94 ASP A O 1
ATOM 745 N N . GLU A 1 95 ? -6.497 17.316 34.555 1.00 46.75 95 GLU A N 1
ATOM 746 C CA . GLU A 1 95 ? -5.717 18.111 33.585 1.00 46.75 95 GLU A CA 1
ATOM 747 C C . GLU A 1 95 ? -4.355 17.458 33.271 1.00 46.75 95 GLU A C 1
ATOM 749 O O . GLU A 1 95 ? -3.326 18.121 33.165 1.00 46.75 95 GLU A O 1
ATOM 754 N N . SER A 1 96 ? -4.320 16.136 33.125 1.00 43.16 96 SER A N 1
ATOM 755 C CA . SER A 1 96 ? -3.183 15.475 32.499 1.00 43.16 96 SER A CA 1
ATOM 756 C C . SER A 1 96 ? -3.253 15.751 31.001 1.00 43.16 96 SER A C 1
ATOM 758 O O . SER A 1 96 ? -4.150 15.236 30.327 1.00 43.16 96 SER A O 1
ATOM 760 N N . ASP A 1 97 ? -2.331 16.598 30.530 1.00 43.22 97 ASP A N 1
ATOM 761 C CA . ASP A 1 97 ? -1.949 16.802 29.131 1.00 43.22 97 ASP A CA 1
ATOM 762 C C . ASP A 1 97 ? -2.237 15.543 28.310 1.00 43.22 97 ASP A C 1
ATOM 764 O O . ASP A 1 97 ? -1.645 14.483 28.536 1.00 43.22 97 ASP A O 1
ATOM 768 N N . GLY A 1 98 ? -3.198 15.648 27.391 1.00 40.72 98 GLY A N 1
ATOM 769 C CA . GLY A 1 98 ? -3.571 14.567 26.493 1.00 40.72 98 GLY A CA 1
ATOM 770 C C . GLY A 1 98 ? -2.388 14.222 25.603 1.00 40.72 98 GLY A C 1
ATOM 771 O O . GLY A 1 98 ? -2.197 14.839 24.561 1.00 40.72 98 GLY A O 1
ATOM 772 N N . VAL A 1 99 ? -1.583 13.249 26.024 1.00 44.81 99 VAL A N 1
ATOM 773 C CA . VAL A 1 99 ? -0.573 12.642 25.166 1.00 44.81 99 VAL A CA 1
ATOM 774 C C . VAL A 1 99 ? -1.331 11.911 24.068 1.00 44.81 99 VAL A C 1
ATOM 776 O O . VAL A 1 99 ? -1.992 10.899 24.311 1.00 44.81 99 VAL A O 1
ATOM 779 N N . ASP A 1 100 ? -1.271 12.501 22.878 1.00 50.94 100 ASP A N 1
ATOM 780 C CA . ASP A 1 100 ? -1.726 11.948 21.613 1.00 50.94 100 ASP A CA 1
ATOM 781 C C . ASP A 1 100 ? -1.444 10.442 21.556 1.00 50.94 100 ASP A C 1
ATOM 783 O O . ASP A 1 100 ? -0.312 10.003 21.768 1.00 50.94 100 ASP A O 1
ATOM 787 N N . GLY A 1 101 ? -2.478 9.641 21.282 1.00 54.91 101 GLY A N 1
ATOM 788 C CA . GLY A 1 101 ? -2.333 8.194 21.149 1.00 54.91 101 GLY A CA 1
ATOM 789 C C . GLY A 1 101 ? -1.229 7.869 20.147 1.00 54.91 101 GLY A C 1
ATOM 790 O O . GLY A 1 101 ? -1.299 8.315 18.999 1.00 54.91 101 GLY A O 1
ATOM 791 N N . ASP A 1 102 ? -0.223 7.118 20.600 1.00 68.56 102 ASP A N 1
ATOM 792 C CA . ASP A 1 102 ? 0.993 6.773 19.857 1.00 68.56 102 ASP 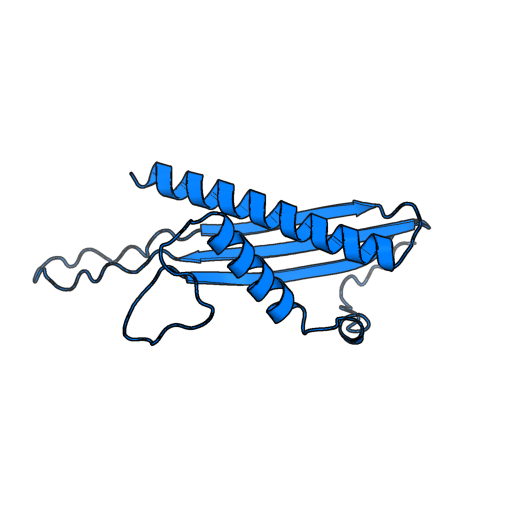A CA 1
ATOM 793 C C . ASP A 1 102 ? 0.645 5.909 18.632 1.00 68.56 102 ASP A C 1
ATOM 795 O O . ASP A 1 102 ? 0.644 4.679 18.647 1.00 68.56 102 ASP A O 1
ATOM 799 N N . GLY A 1 103 ? 0.188 6.573 17.573 1.00 79.25 103 GLY A N 1
ATOM 800 C CA . GLY A 1 103 ? -0.117 5.960 16.295 1.00 79.25 103 GLY A CA 1
ATOM 801 C C . GLY A 1 103 ? 1.162 5.607 15.546 1.00 79.25 103 GLY A C 1
ATOM 802 O O . GLY A 1 103 ? 2.211 6.217 15.719 1.00 79.25 103 GLY A O 1
ATOM 803 N N . MET A 1 104 ? 1.070 4.659 14.622 1.00 89.81 104 MET A N 1
ATOM 804 C CA . MET A 1 104 ? 2.213 4.247 13.817 1.00 89.81 104 MET A CA 1
ATOM 805 C C . MET A 1 104 ? 2.256 5.018 12.500 1.00 89.81 104 MET A C 1
ATOM 807 O O . MET A 1 104 ? 1.260 5.067 11.782 1.00 89.81 104 MET A O 1
ATOM 811 N N . VAL A 1 105 ? 3.425 5.541 12.120 1.00 91.81 105 VAL A N 1
ATOM 812 C CA . VAL A 1 105 ? 3.694 6.067 10.771 1.00 91.81 105 VAL A CA 1
ATOM 813 C C . VAL A 1 105 ? 4.944 5.400 10.215 1.00 91.81 105 VAL A C 1
ATOM 815 O O . VAL A 1 105 ? 6.022 5.524 10.792 1.00 91.81 105 VAL A O 1
ATOM 818 N N . ARG A 1 106 ? 4.821 4.710 9.077 1.00 93.81 106 ARG A N 1
ATOM 819 C CA . ARG A 1 106 ? 5.942 4.002 8.441 1.00 93.81 106 ARG A CA 1
ATOM 820 C C . ARG A 1 106 ? 5.935 4.131 6.926 1.00 93.81 106 ARG A C 1
ATOM 822 O O . ARG A 1 106 ? 4.906 4.378 6.301 1.00 93.81 106 ARG A O 1
ATOM 829 N N . VAL A 1 107 ? 7.119 3.976 6.338 1.00 97.06 107 VAL A N 1
ATOM 830 C CA . VAL A 1 107 ? 7.314 3.915 4.888 1.00 97.06 107 VAL A CA 1
ATOM 831 C C . VAL A 1 107 ? 7.831 2.534 4.525 1.00 97.06 107 VAL A C 1
ATOM 833 O O . VAL A 1 107 ? 8.906 2.143 4.967 1.00 97.06 107 VAL A O 1
ATOM 836 N N . TYR A 1 108 ? 7.087 1.845 3.670 1.00 97.75 108 TYR A N 1
ATOM 837 C CA . TYR A 1 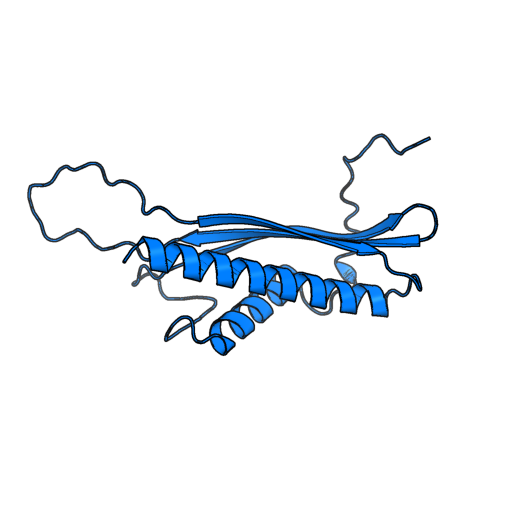108 ? 7.427 0.527 3.148 1.00 97.75 108 TYR A CA 1
ATOM 838 C C . TYR A 1 108 ? 7.880 0.658 1.700 1.00 97.75 108 TYR A C 1
ATOM 840 O O . TYR A 1 108 ? 7.351 1.500 0.966 1.00 97.75 108 TYR A O 1
ATOM 848 N N . ARG A 1 109 ? 8.876 -0.134 1.294 1.00 98.25 109 ARG A N 1
ATOM 849 C CA . ARG A 1 109 ? 9.506 -0.038 -0.028 1.00 98.25 109 ARG A CA 1
ATOM 850 C C . ARG A 1 109 ? 9.814 -1.416 -0.586 1.00 98.25 109 ARG A C 1
ATOM 852 O O . ARG A 1 109 ? 10.423 -2.231 0.090 1.00 98.25 109 ARG A O 1
ATOM 859 N N . GLU A 1 110 ? 9.474 -1.608 -1.849 1.00 97.81 110 GLU A N 1
ATOM 860 C CA . GLU A 1 110 ? 9.780 -2.797 -2.629 1.00 97.81 110 GLU A CA 1
ATOM 861 C C . GLU A 1 110 ? 10.313 -2.361 -3.996 1.00 97.81 110 GLU A C 1
ATOM 863 O O . GLU A 1 110 ? 9.652 -1.626 -4.736 1.00 97.81 110 GLU A O 1
ATOM 868 N N . THR A 1 111 ? 11.512 -2.832 -4.333 1.00 95.94 111 THR A N 1
ATOM 869 C CA . THR A 1 111 ? 12.162 -2.576 -5.622 1.00 95.94 111 THR A CA 1
ATOM 870 C C . THR A 1 111 ? 12.532 -3.906 -6.249 1.00 95.94 111 THR A C 1
ATOM 872 O O . THR A 1 111 ? 13.205 -4.717 -5.616 1.00 95.94 111 THR A O 1
ATOM 875 N N . ARG A 1 112 ? 12.103 -4.145 -7.492 1.00 95.06 112 ARG A N 1
ATOM 876 C CA . ARG A 1 112 ? 12.364 -5.417 -8.184 1.00 95.06 112 ARG A CA 1
ATOM 877 C C . ARG A 1 112 ? 12.732 -5.183 -9.645 1.00 95.06 112 ARG A C 1
ATOM 879 O O . ARG A 1 112 ? 12.075 -4.407 -10.336 1.00 95.06 112 ARG A O 1
ATOM 886 N N . ALA A 1 113 ? 13.775 -5.863 -10.115 1.00 93.06 113 ALA A N 1
ATOM 887 C CA . ALA A 1 113 ? 14.121 -5.884 -11.532 1.00 93.06 113 ALA A CA 1
ATOM 888 C C . ALA A 1 113 ? 13.072 -6.685 -12.319 1.00 93.06 113 ALA A C 1
ATOM 890 O O . ALA A 1 113 ? 12.590 -7.708 -11.839 1.00 93.06 113 ALA A O 1
ATOM 891 N N . VAL A 1 114 ? 12.737 -6.227 -13.522 1.00 90.06 114 VAL A N 1
ATOM 892 C CA . VAL A 1 114 ? 11.800 -6.862 -14.454 1.00 90.06 114 VAL A CA 1
ATOM 893 C C . VAL A 1 114 ? 12.615 -7.495 -15.588 1.00 90.06 114 VAL A C 1
ATOM 895 O O . VAL A 1 114 ? 13.074 -6.770 -16.476 1.00 90.06 114 VAL A O 1
ATOM 898 N N . PRO A 1 115 ? 12.820 -8.825 -15.579 1.00 79.62 115 PRO A N 1
ATOM 899 C CA . PRO A 1 115 ? 13.794 -9.477 -16.459 1.00 79.62 115 PRO A CA 1
ATOM 900 C C . PRO A 1 115 ? 13.433 -9.421 -17.946 1.00 79.62 115 PRO A C 1
ATOM 902 O O . PRO A 1 115 ? 14.306 -9.275 -18.793 1.00 79.62 115 PRO A O 1
ATOM 905 N N . ASP A 1 116 ? 12.145 -9.536 -18.263 1.00 82.56 116 ASP A N 1
ATOM 906 C CA . ASP A 1 116 ? 11.624 -9.591 -19.633 1.00 82.56 116 ASP A CA 1
ATOM 907 C C . ASP A 1 116 ? 11.262 -8.205 -20.191 1.00 82.56 116 ASP A C 1
ATOM 909 O O . ASP A 1 116 ? 10.851 -8.076 -21.343 1.00 82.56 116 ASP A O 1
ATOM 913 N N . GLY A 1 117 ? 11.367 -7.161 -19.359 1.00 78.31 117 GLY A N 1
ATOM 914 C CA . GLY A 1 117 ? 10.911 -5.816 -19.679 1.00 78.31 117 GLY A CA 1
ATOM 915 C C . GLY A 1 117 ? 9.418 -5.725 -20.013 1.00 78.31 117 GLY A C 1
ATOM 916 O O . GLY A 1 117 ? 8.985 -4.680 -20.490 1.00 78.31 117 GLY A O 1
ATOM 917 N N . SER A 1 118 ? 8.614 -6.760 -19.770 1.00 86.62 118 SER A N 1
ATOM 918 C CA . SER A 1 118 ? 7.199 -6.779 -20.129 1.00 86.62 118 SER A CA 1
ATOM 919 C C . SER A 1 118 ? 6.400 -5.844 -19.226 1.00 86.62 118 SER A C 1
ATOM 921 O O . SER A 1 118 ? 6.580 -5.808 -18.005 1.00 86.62 118 SER A O 1
ATOM 923 N N . VAL A 1 119 ? 5.479 -5.085 -19.823 1.00 85.69 119 VAL A N 1
ATOM 924 C CA . VAL A 1 119 ? 4.533 -4.246 -19.071 1.00 85.69 119 VAL A CA 1
ATOM 925 C C . VAL A 1 119 ? 3.596 -5.116 -18.232 1.00 85.69 119 VAL A C 1
ATOM 927 O O . VAL A 1 119 ? 3.312 -4.767 -17.090 1.00 85.69 119 VAL A O 1
ATOM 930 N N . GLU A 1 120 ? 3.175 -6.272 -18.750 1.00 88.12 120 GLU A N 1
ATOM 931 C CA . GLU A 1 120 ? 2.307 -7.205 -18.027 1.00 88.12 120 GLU A CA 1
ATOM 932 C C . GLU A 1 120 ? 3.016 -7.779 -16.795 1.00 88.12 120 GLU A C 1
ATOM 934 O O . GLU A 1 120 ? 2.486 -7.724 -15.683 1.00 88.12 120 GLU A O 1
ATOM 939 N N . THR A 1 121 ? 4.253 -8.255 -16.972 1.00 90.00 121 THR A N 1
ATOM 940 C CA . THR A 1 121 ? 5.087 -8.744 -15.868 1.00 90.00 121 THR A CA 1
ATOM 941 C C . THR A 1 121 ? 5.324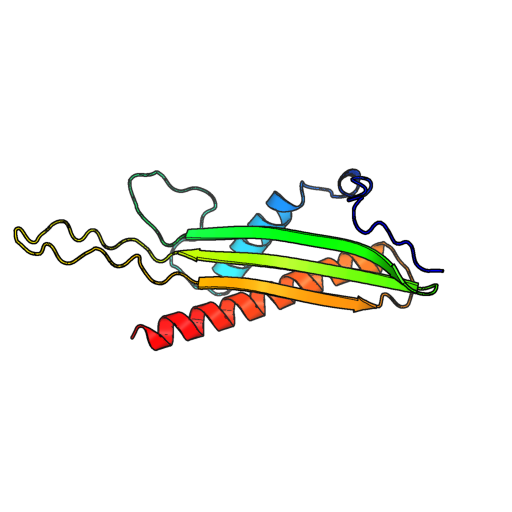 -7.636 -14.847 1.00 90.00 121 THR A C 1
ATOM 943 O O . THR A 1 121 ? 5.180 -7.866 -13.650 1.00 90.00 121 THR A O 1
ATOM 946 N N . SER A 1 122 ? 5.576 -6.405 -15.300 1.00 90.81 122 SER A N 1
ATOM 947 C CA . SER A 1 122 ? 5.731 -5.253 -14.405 1.00 90.81 122 SER A CA 1
ATOM 948 C C . SER A 1 122 ? 4.466 -4.977 -13.586 1.00 90.81 122 SER A C 1
ATOM 950 O O . SER A 1 122 ? 4.555 -4.778 -12.379 1.00 90.81 122 SER A O 1
ATOM 952 N N . ALA A 1 123 ? 3.287 -4.983 -14.214 1.00 90.06 123 ALA A N 1
ATOM 953 C CA . ALA A 1 123 ? 2.017 -4.740 -13.531 1.00 90.06 123 ALA A CA 1
ATOM 954 C C . ALA A 1 123 ? 1.725 -5.819 -12.477 1.00 90.06 123 ALA A C 1
ATOM 956 O O . ALA A 1 123 ? 1.336 -5.499 -11.352 1.00 90.06 123 ALA A O 1
ATOM 957 N N . ARG A 1 124 ? 1.985 -7.089 -12.813 1.00 91.56 124 ARG A N 1
ATOM 958 C CA . ARG A 1 124 ? 1.885 -8.217 -11.878 1.00 91.56 124 ARG A CA 1
ATOM 959 C C . ARG A 1 124 ? 2.831 -8.036 -10.690 1.00 91.56 124 ARG A C 1
ATOM 961 O O . ARG A 1 124 ? 2.386 -8.066 -9.548 1.00 91.56 124 ARG A O 1
ATOM 968 N N . MET A 1 125 ? 4.101 -7.733 -10.962 1.00 94.69 125 MET A N 1
ATOM 969 C CA . MET A 1 125 ? 5.123 -7.531 -9.933 1.00 94.69 125 MET A CA 1
ATOM 970 C C . MET A 1 125 ? 4.855 -6.311 -9.043 1.00 94.69 125 MET A C 1
ATOM 972 O O . MET A 1 125 ? 5.184 -6.354 -7.860 1.00 94.69 125 MET A O 1
ATOM 976 N N . ILE A 1 126 ? 4.238 -5.244 -9.566 1.00 93.94 126 ILE A N 1
ATOM 977 C CA . ILE A 1 126 ? 3.747 -4.128 -8.742 1.00 93.94 126 ILE A CA 1
ATOM 978 C C . ILE A 1 126 ? 2.658 -4.623 -7.783 1.00 93.94 126 ILE A C 1
ATOM 980 O O . ILE A 1 126 ? 2.689 -4.282 -6.603 1.00 93.94 126 ILE A O 1
ATOM 984 N N . GLY A 1 127 ? 1.723 -5.450 -8.259 1.00 93.50 127 GLY A N 1
ATOM 985 C CA . GLY A 1 127 ? 0.715 -6.085 -7.410 1.00 93.50 127 GLY A CA 1
ATOM 986 C C . GLY A 1 127 ? 1.331 -6.920 -6.284 1.00 93.50 127 GLY A C 1
ATOM 987 O O . GLY A 1 127 ? 0.946 -6.756 -5.128 1.00 93.50 127 GLY A O 1
ATOM 988 N N . ASP A 1 128 ? 2.322 -7.749 -6.608 1.00 95.81 128 ASP A N 1
ATOM 989 C CA . ASP A 1 128 ? 3.027 -8.593 -5.634 1.00 95.81 128 ASP A CA 1
ATOM 990 C C . ASP A 1 128 ? 3.836 -7.764 -4.621 1.00 95.81 128 ASP A C 1
ATOM 992 O O . ASP A 1 128 ? 3.935 -8.118 -3.447 1.00 95.81 128 ASP A O 1
ATOM 996 N N . ALA A 1 129 ? 4.423 -6.648 -5.061 1.00 97.25 129 ALA A N 1
ATOM 997 C CA . ALA A 1 129 ? 5.127 -5.708 -4.195 1.00 97.25 129 ALA A CA 1
ATOM 998 C C . ALA A 1 129 ? 4.169 -4.993 -3.227 1.00 97.25 129 ALA A C 1
ATOM 1000 O O . ALA A 1 129 ? 4.475 -4.857 -2.045 1.00 97.25 129 ALA A O 1
ATOM 1001 N N . VAL A 1 130 ? 2.984 -4.588 -3.693 1.00 96.94 130 VAL A N 1
ATOM 1002 C CA . VAL A 1 130 ? 1.939 -4.021 -2.825 1.00 96.94 130 VAL A CA 1
ATOM 1003 C C . VAL A 1 130 ? 1.488 -5.036 -1.772 1.00 96.94 130 VAL A C 1
ATOM 1005 O O . VAL A 1 130 ? 1.357 -4.673 -0.604 1.00 96.94 130 VAL A O 1
ATOM 1008 N N . ASP A 1 131 ? 1.288 -6.300 -2.150 1.00 96.19 131 ASP A N 1
ATOM 1009 C CA . ASP A 1 131 ? 0.921 -7.348 -1.191 1.00 96.19 131 ASP A CA 1
ATOM 1010 C C . ASP A 1 131 ? 2.009 -7.576 -0.142 1.00 96.19 131 ASP A C 1
ATOM 1012 O O . ASP A 1 131 ? 1.698 -7.652 1.045 1.00 96.19 131 ASP A O 1
ATOM 1016 N N . ALA A 1 132 ? 3.279 -7.622 -0.555 1.00 97.56 132 ALA A N 1
ATOM 1017 C CA . ALA A 1 132 ? 4.403 -7.745 0.369 1.00 97.56 132 ALA A CA 1
ATOM 1018 C C . ALA A 1 132 ? 4.447 -6.580 1.374 1.00 97.56 132 ALA A C 1
ATOM 1020 O O . ALA A 1 132 ? 4.610 -6.805 2.573 1.00 97.56 132 ALA A O 1
ATOM 1021 N N . ILE A 1 133 ? 4.216 -5.348 0.907 1.00 98.19 133 ILE A N 1
ATOM 1022 C CA . ILE A 1 133 ? 4.116 -4.167 1.772 1.00 98.19 133 ILE A CA 1
ATOM 1023 C C . ILE A 1 133 ? 2.955 -4.300 2.765 1.00 98.19 133 ILE A C 1
ATOM 1025 O O . ILE A 1 133 ? 3.123 -4.000 3.945 1.00 98.19 133 ILE A O 1
ATOM 1029 N N . PHE A 1 134 ? 1.780 -4.756 2.326 1.00 97.12 134 PHE A N 1
ATOM 1030 C CA . PHE A 1 134 ? 0.643 -4.933 3.231 1.00 97.12 134 PHE A CA 1
ATOM 1031 C C . PHE A 1 134 ? 0.883 -6.027 4.271 1.00 97.12 134 PHE A C 1
ATOM 1033 O O . PHE A 1 134 ? 0.457 -5.863 5.410 1.00 97.12 134 PHE A O 1
ATOM 1040 N N . VAL A 1 135 ? 1.597 -7.098 3.922 1.00 95.94 135 VAL A N 1
ATOM 1041 C CA . VAL A 1 135 ? 2.027 -8.117 4.892 1.00 95.94 135 VAL A CA 1
ATOM 1042 C C . VAL A 1 135 ? 2.962 -7.516 5.943 1.00 95.94 135 VAL A C 1
ATOM 1044 O O . VAL A 1 135 ? 2.728 -7.711 7.132 1.00 95.94 135 VAL A O 1
ATOM 1047 N N . GLN A 1 136 ? 3.967 -6.736 5.530 1.00 96.62 136 GLN A N 1
ATOM 1048 C CA . GLN A 1 136 ? 4.874 -6.055 6.466 1.00 96.62 136 GLN A CA 1
ATOM 1049 C C . GLN A 1 136 ? 4.120 -5.082 7.382 1.00 96.62 136 GLN A C 1
ATOM 1051 O O . GLN A 1 136 ? 4.343 -5.063 8.589 1.00 96.62 136 GLN A O 1
ATOM 1056 N N . PHE A 1 137 ? 3.186 -4.312 6.824 1.00 96.00 137 PHE A N 1
ATOM 1057 C CA . PHE A 1 137 ? 2.353 -3.396 7.596 1.00 96.00 137 PHE A CA 1
ATOM 1058 C C . PHE A 1 137 ? 1.488 -4.116 8.637 1.00 96.00 137 PHE A C 1
ATOM 1060 O O . PHE A 1 137 ? 1.395 -3.648 9.767 1.00 96.00 137 PHE A O 1
ATOM 1067 N N . MET A 1 138 ? 0.877 -5.254 8.292 1.00 93.94 138 MET A N 1
ATOM 1068 C CA . MET A 1 138 ? 0.095 -6.042 9.252 1.00 93.94 138 MET A CA 1
ATOM 1069 C C . MET A 1 138 ? 0.965 -6.598 10.381 1.00 93.94 138 MET A C 1
ATOM 1071 O O . MET A 1 138 ? 0.573 -6.497 11.538 1.00 93.94 138 MET A O 1
ATOM 1075 N N . ALA A 1 139 ? 2.158 -7.105 10.067 1.00 93.94 139 ALA A N 1
ATOM 1076 C CA . ALA A 1 139 ? 3.090 -7.586 11.085 1.00 93.94 139 ALA A CA 1
ATOM 1077 C C . ALA A 1 139 ? 3.505 -6.467 12.059 1.00 93.94 139 ALA A C 1
ATOM 1079 O O . ALA A 1 139 ? 3.555 -6.678 13.270 1.00 93.94 139 ALA A O 1
ATOM 1080 N N . ASP A 1 140 ? 3.748 -5.257 11.546 1.00 92.94 140 ASP A N 1
ATOM 1081 C CA . ASP A 1 140 ? 4.046 -4.092 12.383 1.00 92.94 140 ASP A CA 1
ATOM 1082 C C . ASP A 1 140 ? 2.847 -3.685 13.264 1.00 92.94 140 ASP A C 1
ATOM 1084 O O . ASP A 1 140 ? 3.032 -3.331 14.431 1.00 92.94 140 ASP A O 1
ATOM 1088 N N . LEU A 1 141 ? 1.616 -3.755 12.738 1.00 89.75 141 LEU A N 1
ATOM 1089 C CA . LEU A 1 141 ? 0.401 -3.490 13.519 1.00 89.75 141 LEU A CA 1
ATOM 1090 C C . LEU A 1 141 ? 0.227 -4.485 14.668 1.00 89.75 141 LEU A C 1
ATOM 1092 O O . LEU A 1 141 ? -0.059 -4.071 15.791 1.00 89.75 141 LEU A O 1
ATOM 1096 N N . GLU A 1 142 ? 0.408 -5.776 14.398 1.00 89.69 142 GLU A N 1
ATOM 1097 C CA . GLU A 1 142 ? 0.333 -6.833 15.409 1.00 89.69 142 GLU A CA 1
ATOM 1098 C C . GLU A 1 142 ? 1.391 -6.628 16.499 1.00 89.69 142 GLU A C 1
ATOM 1100 O O . GLU A 1 142 ? 1.079 -6.689 17.689 1.00 89.69 142 GLU A O 1
ATOM 1105 N N . ALA A 1 143 ? 2.626 -6.299 16.107 1.00 88.38 143 ALA A N 1
ATOM 1106 C CA . ALA A 1 143 ? 3.706 -6.018 17.046 1.00 88.38 143 ALA A CA 1
ATOM 1107 C C . ALA A 1 143 ? 3.387 -4.819 17.959 1.00 88.38 143 ALA A C 1
ATOM 1109 O O . ALA A 1 143 ? 3.622 -4.880 19.164 1.00 88.38 143 ALA A O 1
ATOM 1110 N N . MET A 1 144 ? 2.807 -3.747 17.416 1.00 83.25 144 MET A N 1
ATOM 1111 C CA . MET A 1 144 ? 2.408 -2.569 18.195 1.00 83.25 144 MET A CA 1
ATOM 1112 C C . MET A 1 144 ? 1.261 -2.878 19.174 1.00 83.25 144 MET A C 1
ATOM 1114 O O . MET A 1 144 ? 1.289 -2.437 20.324 1.00 83.25 144 MET A O 1
ATOM 1118 N N . GLN A 1 145 ? 0.268 -3.666 18.749 1.00 7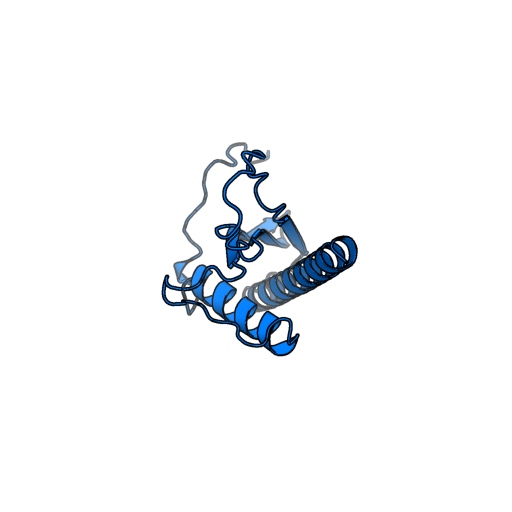4.75 145 GLN A N 1
ATOM 1119 C CA . GLN A 1 145 ? -0.839 -4.092 19.614 1.00 74.75 145 GLN A CA 1
ATOM 1120 C C . GLN A 1 145 ? -0.394 -5.046 20.729 1.00 74.75 145 GLN A C 1
ATOM 1122 O O . GLN A 1 145 ? -1.000 -5.042 21.799 1.00 74.75 145 GLN A O 1
ATOM 1127 N N . ALA A 1 146 ? 0.652 -5.843 20.501 1.00 72.50 146 ALA A N 1
ATOM 1128 C CA . ALA A 1 146 ? 1.235 -6.713 21.519 1.00 72.50 146 ALA A CA 1
ATOM 1129 C C . ALA A 1 146 ? 2.031 -5.937 22.582 1.00 72.50 146 ALA A C 1
ATOM 1131 O O . ALA A 1 146 ? 2.073 -6.360 23.727 1.00 72.50 146 ALA A O 1
ATOM 1132 N N . VAL A 1 147 ? 2.641 -4.802 22.221 1.00 64.19 147 VAL A N 1
ATOM 1133 C CA . VAL A 1 147 ? 3.370 -3.927 23.164 1.00 64.19 147 VAL A CA 1
ATOM 1134 C C . VAL A 1 147 ? 2.422 -3.087 24.028 1.00 64.19 147 VAL A C 1
ATOM 1136 O O . VAL A 1 147 ? 2.799 -2.642 25.106 1.00 64.19 147 VAL A O 1
ATOM 1139 N N . SER A 1 148 ? 1.192 -2.869 23.559 1.00 56.75 148 SER A N 1
ATOM 1140 C CA . SER A 1 148 ? 0.168 -2.094 24.274 1.00 56.75 148 SER A CA 1
ATOM 1141 C C . SER A 1 148 ? -0.681 -2.929 25.252 1.00 56.75 148 SER A C 1
ATOM 1143 O O . SER A 1 148 ? -1.583 -2.371 25.876 1.00 56.75 148 SER A O 1
ATOM 1145 N N . GLN A 1 149 ? -0.432 -4.243 25.355 1.00 47.41 149 GLN A N 1
ATOM 1146 C CA . GLN A 1 149 ? -1.067 -5.179 26.300 1.00 47.41 149 GLN A CA 1
ATOM 1147 C C . GLN A 1 149 ? -0.127 -5.500 27.462 1.00 47.41 149 GLN A C 1
ATOM 1149 O O . GLN A 1 149 ? -0.645 -5.638 28.592 1.00 47.41 149 GLN A O 1
#

pLDDT: mean 79.16, std 19.21, range [38.22, 98.25]

Foldseek 3Di:
DDDPCPPDPPPVPQVPDPDRVVVVLLVVLQVVCVVVPVDPDDDPDDPPPFQAKDKDKDWPAADWDDDPNFIKGKGKMWMKIAHRDDPPPPDPPDPPDPPGGPIDIDMDIDMGTDPVNDPVSNVVVSVVSSVVRSVVVVVVVVVVVVVVD

Radius of gyration: 19.46 Å; chains: 1; bounding box: 46×30×58 Å